Protein AF-A0A7U2FHL2-F1 (afdb_monomer_lite)

Secondary structure (DSSP, 8-state):
---EEEE--HHHHTT---HHHHHHHHHHHH-TTPPP--EEETTEEEEEESSPPPHHHHHHHHHHHHHT-

Structure (mmCIF, N/CA/C/O backbone):
data_AF-A0A7U2FHL2-F1
#
_entry.id   AF-A0A7U2FHL2-F1
#
loop_
_atom_site.group_PDB
_atom_site.id
_atom_site.type_symbol
_atom_site.label_atom_id
_atom_site.label_alt_id
_atom_site.label_comp_id
_atom_site.label_asym_id
_atom_site.label_entity_id
_atom_site.label_seq_id
_atom_site.pdbx_PDB_ins_code
_atom_site.Cartn_x
_atom_site.Cartn_y
_atom_site.Cartn_z
_atom_site.oc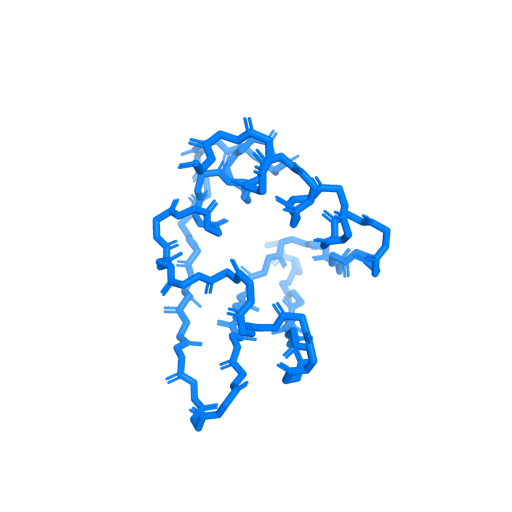cupancy
_atom_site.B_iso_or_equiv
_atom_site.auth_seq_id
_atom_site.auth_comp_id
_atom_site.auth_asym_id
_atom_site.auth_atom_id
_atom_site.pdbx_PDB_model_num
ATOM 1 N N . MET A 1 1 ? 10.605 3.764 -17.717 1.00 60.53 1 MET A N 1
ATOM 2 C CA . MET A 1 1 ? 11.255 3.825 -16.390 1.00 60.53 1 MET A CA 1
ATOM 3 C C . MET A 1 1 ? 11.294 2.409 -15.839 1.00 60.53 1 MET A C 1
ATOM 5 O O . MET A 1 1 ? 10.369 1.667 -16.161 1.00 60.53 1 MET A O 1
ATOM 9 N N . PRO A 1 2 ? 12.352 1.987 -15.127 1.00 63.41 2 PRO A N 1
ATOM 10 C CA . PRO A 1 2 ? 12.341 0.686 -14.467 1.00 63.41 2 PRO A CA 1
ATOM 11 C C . PRO A 1 2 ? 11.170 0.642 -13.480 1.00 63.41 2 PRO A C 1
ATOM 13 O O . PRO A 1 2 ? 10.832 1.656 -12.876 1.00 63.41 2 PRO A O 1
ATOM 16 N N . ALA A 1 3 ? 10.518 -0.510 -13.389 1.00 84.69 3 ALA A N 1
ATOM 17 C CA . ALA A 1 3 ? 9.349 -0.708 -12.554 1.00 84.69 3 ALA A CA 1
ATOM 18 C C . ALA A 1 3 ? 9.582 -1.949 -11.693 1.00 84.69 3 ALA A C 1
ATOM 20 O O . ALA A 1 3 ? 10.005 -2.991 -12.201 1.00 84.69 3 ALA A O 1
ATOM 21 N N . VAL A 1 4 ? 9.351 -1.821 -10.390 1.00 94.44 4 VAL A N 1
ATOM 22 C CA . VAL A 1 4 ? 9.617 -2.855 -9.392 1.00 94.44 4 VAL A CA 1
ATOM 23 C C . VAL A 1 4 ? 8.292 -3.412 -8.897 1.00 94.44 4 VAL A C 1
ATOM 25 O O . VAL A 1 4 ? 7.359 -2.669 -8.583 1.00 94.44 4 VAL A O 1
ATOM 28 N N . ARG A 1 5 ? 8.206 -4.742 -8.836 1.00 95.62 5 ARG A N 1
ATOM 29 C CA . ARG A 1 5 ? 7.060 -5.424 -8.242 1.00 95.62 5 ARG A CA 1
ATOM 30 C C . ARG A 1 5 ? 7.216 -5.436 -6.726 1.00 95.62 5 ARG A C 1
ATOM 32 O O . ARG A 1 5 ? 8.165 -6.014 -6.209 1.00 95.62 5 ARG A O 1
ATOM 39 N N . ASN A 1 6 ? 6.246 -4.848 -6.047 1.00 96.62 6 ASN A N 1
ATOM 40 C CA . ASN A 1 6 ? 6.125 -4.836 -4.602 1.00 96.62 6 ASN A CA 1
ATOM 41 C C . ASN A 1 6 ? 5.078 -5.858 -4.159 1.00 96.62 6 ASN A C 1
ATOM 43 O O . ASN A 1 6 ? 4.081 -6.098 -4.851 1.00 96.62 6 ASN A O 1
ATOM 47 N N . VAL A 1 7 ? 5.324 -6.465 -3.004 1.00 96.56 7 VAL A N 1
ATOM 48 C CA . VAL A 1 7 ? 4.415 -7.401 -2.347 1.00 96.56 7 VAL A CA 1
ATOM 49 C C . VAL A 1 7 ? 4.386 -7.032 -0.874 1.00 96.56 7 VAL A C 1
ATOM 51 O O . VAL A 1 7 ? 5.434 -6.995 -0.237 1.00 96.56 7 VAL A O 1
ATOM 54 N N . ILE A 1 8 ? 3.199 -6.753 -0.349 1.00 96.00 8 ILE A N 1
ATOM 55 C CA . ILE A 1 8 ? 2.995 -6.510 1.078 1.00 96.00 8 ILE A CA 1
ATOM 56 C C . ILE A 1 8 ? 2.766 -7.859 1.755 1.00 96.00 8 ILE A C 1
ATOM 58 O O . ILE A 1 8 ? 1.997 -8.689 1.262 1.00 96.00 8 ILE A O 1
ATOM 62 N N . GLU A 1 9 ? 3.439 -8.096 2.879 1.00 92.56 9 GLU A N 1
ATOM 63 C CA . GLU A 1 9 ? 3.290 -9.351 3.611 1.00 92.56 9 GLU A CA 1
ATOM 64 C C . GLU A 1 9 ? 1.877 -9.484 4.214 1.00 92.56 9 GLU A C 1
ATOM 66 O O . GLU A 1 9 ? 1.245 -8.479 4.560 1.00 92.56 9 GLU A O 1
ATOM 71 N N . PRO A 1 10 ? 1.357 -10.712 4.395 1.00 93.25 10 PRO A N 1
ATOM 72 C CA . PRO A 1 10 ? -0.000 -10.926 4.904 1.00 93.25 10 PRO A CA 1
ATOM 73 C C . PRO A 1 10 ? -0.269 -10.264 6.261 1.00 93.25 10 PRO A C 1
ATOM 75 O O . PRO A 1 10 ? -1.353 -9.738 6.512 1.00 93.25 10 PRO A O 1
ATOM 78 N N . ALA A 1 11 ? 0.748 -10.231 7.130 1.00 92.25 11 ALA A N 1
ATOM 79 C CA . ALA A 1 11 ? 0.660 -9.612 8.451 1.00 92.25 11 ALA A CA 1
ATOM 80 C C . ALA A 1 11 ? 0.373 -8.102 8.396 1.00 92.25 11 ALA A C 1
ATOM 82 O O . ALA A 1 11 ? -0.236 -7.575 9.322 1.00 92.25 11 ALA A O 1
ATOM 83 N N . GLN A 1 12 ? 0.788 -7.428 7.323 1.00 92.62 12 GLN A N 1
ATOM 84 C CA . GLN A 1 12 ? 0.541 -6.007 7.072 1.00 92.62 12 GLN A CA 1
ATOM 85 C C . GLN A 1 12 ? -0.730 -5.805 6.236 1.00 92.62 12 GLN A C 1
ATOM 87 O O . GLN A 1 12 ? -1.529 -4.920 6.521 1.00 92.62 12 GLN A O 1
ATOM 92 N N . THR A 1 13 ? -0.964 -6.680 5.251 1.00 92.62 13 THR A N 1
ATOM 93 C CA . THR A 1 13 ? -2.116 -6.612 4.333 1.00 92.62 13 THR A CA 1
ATOM 94 C C . THR A 1 13 ? -3.456 -6.551 5.071 1.00 92.62 13 THR A C 1
ATOM 96 O O . THR A 1 13 ? -4.340 -5.811 4.659 1.00 92.62 13 THR A O 1
ATOM 99 N N . ARG A 1 14 ? -3.595 -7.250 6.205 1.00 92.25 14 ARG A N 1
ATOM 100 C CA . ARG A 1 14 ? -4.820 -7.233 7.030 1.00 92.25 14 ARG A CA 1
ATOM 101 C C . ARG A 1 14 ? -5.234 -5.851 7.558 1.00 92.25 14 ARG A C 1
ATOM 103 O O . ARG A 1 14 ? -6.396 -5.687 7.911 1.00 92.25 14 ARG A O 1
ATOM 110 N N . TYR A 1 15 ? -4.302 -4.903 7.642 1.00 93.75 15 TYR A N 1
ATOM 111 C CA . TYR A 1 15 ? -4.563 -3.535 8.101 1.00 93.75 15 TYR A CA 1
ATOM 112 C C . TYR A 1 15 ? -4.903 -2.588 6.943 1.00 93.75 15 TYR A C 1
ATOM 114 O O . TYR A 1 15 ? -5.562 -1.575 7.141 1.00 93.75 15 TYR A O 1
ATOM 122 N N . ILE A 1 16 ? -4.498 -2.936 5.720 1.00 93.56 16 ILE A N 1
ATOM 123 C CA . ILE A 1 16 ? -4.758 -2.154 4.510 1.00 93.56 16 ILE A CA 1
ATOM 124 C C . ILE A 1 16 ? -5.944 -2.807 3.803 1.00 93.56 16 ILE A C 1
ATOM 126 O O . ILE A 1 16 ? -5.780 -3.646 2.921 1.00 93.56 16 ILE A O 1
ATOM 130 N N . VAL A 1 17 ? -7.162 -2.491 4.239 1.00 90.19 17 VAL A N 1
ATOM 131 C CA . VAL A 1 17 ? -8.364 -3.196 3.763 1.00 90.19 17 VAL A CA 1
ATOM 132 C C . VAL A 1 17 ? -8.750 -2.768 2.347 1.00 90.19 17 VAL A C 1
ATOM 134 O O . VAL A 1 17 ? -9.179 -3.604 1.547 1.00 90.19 17 VAL A O 1
ATOM 137 N N . GLN A 1 18 ? -8.610 -1.482 2.016 1.00 92.31 18 GLN A N 1
ATOM 138 C CA . GLN A 1 18 ? -9.054 -0.945 0.732 1.00 92.31 18 GLN A CA 1
ATOM 139 C C . GLN A 1 18 ? -7.872 -0.682 -0.200 1.00 92.31 18 GLN A C 1
ATOM 141 O O . GLN A 1 18 ? -6.858 -0.104 0.186 1.00 92.31 18 GLN A O 1
ATOM 146 N N . SER A 1 19 ? -8.029 -1.027 -1.481 1.00 93.62 19 SER A N 1
ATOM 147 C CA . SER A 1 19 ? -7.035 -0.681 -2.505 1.00 93.62 19 SER A CA 1
ATOM 148 C C . SER A 1 19 ? -6.865 0.831 -2.664 1.00 93.62 19 SER A C 1
ATOM 150 O O . SER A 1 19 ? -5.786 1.273 -3.042 1.00 93.62 19 SER A O 1
ATOM 152 N N . GLY A 1 20 ? -7.907 1.620 -2.371 1.00 94.81 20 GLY A N 1
ATOM 153 C CA . GLY A 1 20 ? -7.874 3.083 -2.448 1.00 94.81 20 GLY A CA 1
ATOM 154 C C . GLY A 1 20 ? -6.939 3.729 -1.422 1.00 94.81 20 GLY A C 1
ATOM 155 O O . GLY A 1 20 ? -6.304 4.737 -1.736 1.00 94.81 20 GLY A O 1
ATOM 156 N N . ASP A 1 21 ? -6.787 3.123 -0.242 1.00 94.62 21 ASP A N 1
ATOM 157 C CA . ASP A 1 21 ? -5.830 3.571 0.776 1.00 94.62 21 ASP A CA 1
ATOM 158 C C . ASP A 1 21 ? -4.401 3.408 0.256 1.00 94.62 21 ASP A C 1
ATOM 160 O O . ASP A 1 21 ? -3.596 4.343 0.269 1.00 94.62 21 ASP A O 1
ATOM 164 N N . LEU A 1 22 ? -4.122 2.230 -0.310 1.00 95.12 22 LEU A N 1
ATOM 165 C CA . LEU A 1 22 ? -2.831 1.920 -0.907 1.00 95.12 22 LEU A CA 1
ATOM 166 C C . LEU A 1 22 ? -2.549 2.798 -2.134 1.00 95.12 22 LEU A C 1
ATOM 168 O O . LEU A 1 22 ? -1.444 3.308 -2.287 1.00 95.12 22 LEU A O 1
ATOM 172 N N . GLU A 1 23 ? -3.545 3.030 -2.988 1.00 96.38 23 GLU A N 1
ATOM 173 C CA . GLU A 1 23 ? -3.419 3.910 -4.150 1.00 96.38 23 GLU A CA 1
ATOM 174 C C . GLU A 1 23 ? -3.119 5.356 -3.740 1.00 96.38 23 GLU A C 1
ATOM 176 O O . GLU A 1 23 ? -2.233 5.996 -4.308 1.00 96.38 23 GLU A O 1
ATOM 181 N N . THR A 1 24 ? -3.821 5.865 -2.726 1.00 96.00 24 THR A N 1
ATOM 182 C CA . THR A 1 24 ? -3.609 7.215 -2.195 1.00 96.00 24 THR A CA 1
ATOM 183 C C . THR A 1 24 ? -2.204 7.358 -1.622 1.00 96.00 24 THR A C 1
ATOM 185 O O . THR A 1 24 ? -1.508 8.324 -1.939 1.00 96.00 24 THR A O 1
ATOM 188 N N . PHE A 1 25 ? -1.754 6.381 -0.836 1.00 96.25 25 PHE A N 1
ATOM 189 C CA . PHE A 1 25 ? -0.389 6.325 -0.322 1.00 96.25 25 PHE A CA 1
ATOM 190 C C . PHE A 1 25 ? 0.656 6.330 -1.451 1.00 96.25 25 PHE A C 1
ATOM 192 O O . PHE A 1 25 ? 1.568 7.160 -1.451 1.00 96.25 25 PHE A O 1
ATOM 199 N N . LEU A 1 26 ? 0.497 5.474 -2.465 1.00 96.62 26 LEU A N 1
ATOM 200 C CA . LEU A 1 26 ? 1.434 5.390 -3.590 1.00 96.62 26 LEU A CA 1
ATOM 201 C C . LEU A 1 26 ? 1.470 6.687 -4.409 1.00 96.62 26 LEU A C 1
ATOM 203 O O . LEU A 1 26 ? 2.546 7.134 -4.811 1.00 96.62 26 LEU A O 1
ATOM 207 N N . LYS A 1 27 ? 0.319 7.342 -4.596 1.00 96.19 27 LYS A N 1
ATOM 208 C CA . LYS A 1 27 ? 0.221 8.657 -5.246 1.00 96.19 27 LYS A CA 1
ATOM 209 C C . LYS A 1 27 ? 0.872 9.769 -4.426 1.00 96.19 27 LYS A C 1
ATOM 211 O O . LYS A 1 27 ? 1.536 10.621 -5.013 1.00 96.19 27 LYS A O 1
ATOM 216 N N . LYS A 1 28 ? 0.740 9.759 -3.094 1.00 96.06 28 LYS A N 1
ATOM 217 C CA . LYS A 1 28 ? 1.463 10.685 -2.203 1.00 96.06 28 LYS A CA 1
ATOM 218 C C . LYS A 1 28 ? 2.980 10.474 -2.301 1.00 96.06 28 LYS A C 1
ATOM 220 O O . LYS A 1 28 ? 3.715 11.453 -2.381 1.00 96.06 28 LYS A O 1
ATOM 225 N N . LYS A 1 29 ? 3.440 9.217 -2.326 1.00 95.31 29 LYS A N 1
ATOM 226 C CA . LYS A 1 29 ? 4.867 8.862 -2.318 1.00 95.31 29 LYS A CA 1
ATOM 227 C C . LYS A 1 29 ? 5.568 9.102 -3.658 1.00 95.31 29 LYS A C 1
ATOM 229 O O . LYS A 1 29 ? 6.634 9.707 -3.692 1.00 95.31 29 LYS A O 1
ATOM 234 N N . PHE A 1 30 ? 4.991 8.616 -4.754 1.00 95.00 30 PHE A N 1
ATOM 235 C CA . PHE A 1 30 ? 5.639 8.636 -6.071 1.00 95.00 30 PHE A CA 1
ATOM 236 C C . PHE A 1 30 ? 5.050 9.683 -7.021 1.00 95.00 30 PHE A C 1
ATOM 238 O O . PHE A 1 30 ? 5.709 10.069 -7.982 1.00 95.00 30 PHE A O 1
ATOM 245 N N . GLY A 1 31 ? 3.840 10.177 -6.755 1.00 94.94 31 GLY A N 1
ATOM 246 C CA . GLY A 1 31 ? 3.179 11.222 -7.532 1.00 94.94 31 GLY A CA 1
ATOM 247 C C . GLY A 1 31 ? 1.866 10.772 -8.176 1.00 94.94 31 GLY A C 1
ATOM 248 O O . GLY A 1 31 ? 1.685 9.623 -8.572 1.00 94.94 31 GLY A O 1
ATOM 249 N N . TYR A 1 32 ? 0.950 11.725 -8.342 1.00 94.31 32 TYR A N 1
ATOM 250 C CA . TYR A 1 32 ? -0.400 11.499 -8.876 1.00 94.31 32 TYR A CA 1
ATOM 251 C C . TYR A 1 32 ? -0.450 11.218 -10.385 1.00 94.31 32 TYR A C 1
ATOM 253 O O . TYR A 1 32 ? -1.500 10.847 -10.899 1.00 94.31 32 TYR A O 1
ATOM 261 N N . SER A 1 33 ? 0.663 11.403 -11.100 1.00 92.88 33 SER A N 1
ATOM 262 C CA . SER A 1 33 ? 0.782 11.079 -12.526 1.00 92.88 33 SER A CA 1
ATOM 263 C C . SER A 1 33 ? 1.015 9.591 -12.793 1.00 92.88 33 SER A C 1
ATOM 265 O O . SER A 1 33 ? 1.002 9.183 -13.952 1.00 92.88 33 SER A O 1
ATOM 267 N N . TYR A 1 34 ? 1.291 8.802 -11.752 1.00 90.75 34 TYR A N 1
ATOM 268 C CA . TYR A 1 34 ? 1.491 7.364 -11.873 1.00 90.75 34 TYR A CA 1
ATOM 269 C C . TYR A 1 34 ? 0.159 6.621 -11.791 1.00 90.75 34 TYR A C 1
ATOM 271 O O . TYR A 1 34 ? -0.700 6.944 -10.969 1.00 90.75 34 TYR A O 1
ATOM 279 N N . ASP A 1 35 ? 0.031 5.605 -12.640 1.00 91.12 35 ASP A N 1
ATOM 280 C CA . ASP A 1 35 ? -1.048 4.627 -12.591 1.00 91.12 35 ASP A CA 1
ATOM 281 C C . ASP A 1 35 ? -0.498 3.328 -11.987 1.00 91.12 35 ASP A C 1
ATOM 283 O O . ASP A 1 35 ? 0.470 2.758 -12.504 1.00 91.12 35 ASP A O 1
ATOM 287 N N . PHE A 1 36 ? -1.057 2.908 -10.851 1.00 94.00 36 PHE A N 1
ATOM 288 C CA . PHE A 1 36 ? -0.567 1.761 -10.088 1.00 94.00 36 PHE A CA 1
ATOM 289 C C . PHE A 1 36 ? -1.465 0.549 -10.331 1.00 94.00 36 PHE A C 1
ATOM 291 O O . PHE A 1 36 ? -2.638 0.544 -9.970 1.00 94.00 36 PHE A O 1
ATOM 298 N N . ASP A 1 37 ? -0.889 -0.524 -10.875 1.00 94.38 37 ASP A N 1
ATOM 299 C CA . ASP A 1 37 ? -1.571 -1.815 -11.028 1.00 94.38 37 ASP A CA 1
ATOM 300 C C . ASP A 1 37 ? -1.632 -2.549 -9.679 1.00 94.38 37 ASP A C 1
ATOM 302 O O . ASP A 1 37 ? -0.798 -3.409 -9.389 1.00 94.38 37 ASP A O 1
ATOM 306 N N . ILE A 1 38 ? -2.581 -2.159 -8.826 1.00 96.44 38 ILE A N 1
ATOM 307 C CA . ILE A 1 38 ? -2.791 -2.737 -7.493 1.00 96.44 38 ILE A CA 1
ATOM 308 C C . ILE A 1 38 ? -3.703 -3.963 -7.591 1.00 96.44 38 ILE A C 1
ATOM 310 O O . ILE A 1 38 ? -4.832 -3.891 -8.074 1.00 96.44 38 ILE A O 1
ATOM 314 N N . LYS A 1 39 ? -3.233 -5.101 -7.076 1.00 96.44 39 LYS A N 1
ATOM 315 C CA . LYS A 1 39 ? -3.961 -6.375 -7.061 1.00 96.44 39 LYS A CA 1
ATOM 316 C C . LYS A 1 39 ? -3.913 -7.016 -5.687 1.00 96.44 39 LYS A C 1
ATOM 318 O O . LYS A 1 39 ? -2.833 -7.162 -5.116 1.00 96.44 39 LYS A O 1
ATOM 323 N N . HIS A 1 40 ? -5.064 -7.484 -5.215 1.00 95.94 40 HIS A N 1
ATOM 324 C CA . HIS A 1 40 ? -5.146 -8.382 -4.068 1.00 95.94 40 HIS A CA 1
ATOM 325 C C . HIS A 1 40 ? -5.076 -9.828 -4.567 1.00 95.94 40 HIS A C 1
ATOM 327 O O . HIS A 1 40 ? -5.978 -10.289 -5.268 1.00 95.94 40 HIS A O 1
ATOM 333 N N . ILE A 1 41 ? -3.993 -10.538 -4.254 1.00 94.19 41 ILE A N 1
ATOM 334 C CA . ILE A 1 41 ? -3.793 -11.931 -4.664 1.00 94.19 41 ILE A CA 1
ATOM 335 C C . ILE A 1 41 ? -3.651 -12.771 -3.399 1.00 94.19 41 ILE A C 1
ATOM 337 O O . ILE A 1 41 ? -2.682 -12.615 -2.660 1.00 94.19 41 ILE A O 1
ATOM 341 N N . ALA A 1 42 ? -4.610 -13.674 -3.179 1.00 91.38 42 ALA A N 1
ATOM 342 C CA . ALA A 1 42 ? -4.757 -14.435 -1.938 1.00 91.38 42 ALA A CA 1
ATOM 343 C C . ALA A 1 42 ? -4.888 -13.514 -0.712 1.00 91.38 42 ALA A C 1
ATOM 345 O O . ALA A 1 42 ? -5.939 -12.907 -0.540 1.00 91.38 42 ALA A O 1
ATOM 346 N N . ASP A 1 43 ? -3.847 -13.415 0.111 1.00 93.12 43 ASP A N 1
ATOM 347 C CA . ASP A 1 43 ? -3.770 -12.649 1.358 1.00 93.12 43 ASP A CA 1
ATOM 348 C C . ASP A 1 43 ? -2.743 -11.503 1.290 1.00 93.12 43 ASP A C 1
ATOM 350 O O . ASP A 1 43 ? -2.273 -11.021 2.320 1.00 93.12 43 ASP A O 1
ATOM 354 N N . ARG A 1 44 ? -2.359 -11.090 0.074 1.00 95.62 44 ARG A N 1
ATOM 355 C CA . ARG A 1 44 ? -1.316 -10.087 -0.169 1.00 95.62 44 ARG A CA 1
ATOM 356 C C . ARG A 1 44 ? -1.787 -9.004 -1.128 1.00 95.62 44 ARG A C 1
ATOM 358 O O . ARG A 1 44 ? -2.356 -9.298 -2.185 1.00 95.62 44 ARG A O 1
ATOM 365 N N . TRP A 1 45 ? -1.414 -7.762 -0.833 1.00 97.06 45 TRP A N 1
ATOM 366 C CA . TRP A 1 45 ? -1.380 -6.706 -1.843 1.00 97.06 45 TRP A CA 1
ATOM 367 C C . TRP A 1 45 ? -0.124 -6.817 -2.698 1.00 97.06 45 TRP A C 1
ATOM 369 O O . TRP A 1 45 ? 0.989 -6.984 -2.200 1.00 97.06 45 TRP A O 1
ATOM 379 N N . THR A 1 46 ? -0.303 -6.690 -4.007 1.00 96.75 46 THR A N 1
ATOM 380 C CA . THR A 1 46 ? 0.782 -6.636 -4.984 1.00 96.75 46 THR A CA 1
ATOM 381 C C . THR A 1 46 ? 0.587 -5.435 -5.889 1.00 96.75 46 THR A C 1
ATOM 383 O O . THR A 1 46 ? -0.542 -5.142 -6.276 1.00 96.75 46 THR A O 1
ATOM 386 N N . PHE A 1 47 ? 1.667 -4.736 -6.219 1.00 95.94 47 PHE A N 1
ATOM 387 C CA . PHE A 1 47 ? 1.610 -3.580 -7.109 1.00 95.94 47 PHE A CA 1
ATOM 388 C C . PHE A 1 47 ? 2.950 -3.328 -7.790 1.00 95.94 47 PHE A C 1
ATOM 390 O O . PHE A 1 47 ? 3.988 -3.850 -7.377 1.00 95.94 47 PHE A O 1
ATOM 397 N N . VAL A 1 48 ? 2.929 -2.532 -8.853 1.00 95.38 48 VAL A N 1
ATOM 398 C CA . VAL A 1 48 ? 4.128 -2.103 -9.577 1.00 95.38 48 VAL A CA 1
ATOM 399 C C . VAL A 1 48 ? 4.355 -0.620 -9.317 1.00 95.38 48 VAL A C 1
ATOM 401 O O . VAL A 1 48 ? 3.437 0.172 -9.490 1.00 95.38 48 VAL A O 1
ATOM 404 N N . ALA A 1 49 ? 5.567 -0.247 -8.907 1.00 94.94 49 ALA A N 1
ATOM 405 C CA . ALA A 1 49 ? 5.941 1.138 -8.624 1.00 94.94 49 ALA A CA 1
ATOM 406 C C . ALA A 1 49 ? 7.340 1.462 -9.186 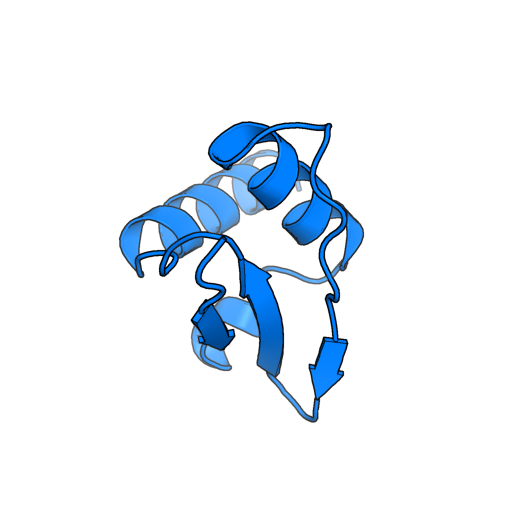1.00 94.94 49 ALA A C 1
ATOM 408 O O . ALA A 1 49 ? 8.078 0.536 -9.538 1.00 94.94 49 ALA A O 1
ATOM 409 N N . PRO A 1 50 ? 7.727 2.748 -9.290 1.00 94.31 50 PRO A N 1
ATOM 410 C CA . PRO A 1 50 ? 9.061 3.136 -9.762 1.00 94.31 50 PRO A CA 1
ATOM 411 C C . PRO A 1 50 ? 10.200 2.572 -8.905 1.00 94.31 50 PRO A C 1
ATOM 413 O O . PRO A 1 50 ? 11.267 2.253 -9.424 1.00 94.31 50 PRO A O 1
ATOM 416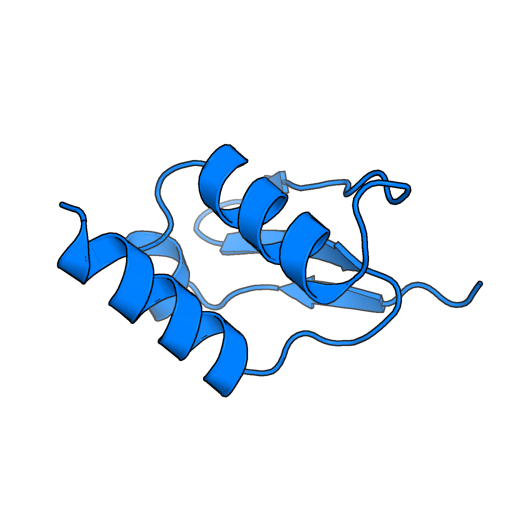 N N . GLU A 1 51 ? 9.958 2.414 -7.602 1.00 94.44 51 GLU A N 1
ATOM 417 C CA . GLU A 1 51 ? 10.926 1.919 -6.624 1.00 94.44 51 GLU A CA 1
ATOM 418 C C . GLU A 1 51 ? 10.265 0.926 -5.655 1.00 94.44 51 GLU A C 1
ATOM 420 O O . GLU A 1 51 ? 9.042 0.744 -5.641 1.00 94.44 51 GLU A O 1
ATOM 425 N N . MET A 1 52 ? 11.088 0.251 -4.851 1.00 95.19 52 MET A N 1
ATOM 426 C CA . MET A 1 52 ? 10.600 -0.639 -3.802 1.00 95.19 52 MET A CA 1
ATOM 427 C C . MET A 1 52 ? 10.053 0.185 -2.632 1.00 95.19 52 MET A C 1
ATOM 429 O O . MET A 1 52 ? 10.698 1.123 -2.170 1.00 95.19 52 MET A O 1
ATOM 433 N N . VAL A 1 53 ? 8.865 -0.170 -2.153 1.00 94.69 53 VAL A N 1
ATOM 434 C CA . VAL A 1 53 ? 8.286 0.387 -0.930 1.00 94.69 53 VAL A CA 1
ATOM 435 C C . VAL A 1 53 ? 8.887 -0.366 0.250 1.00 94.69 53 VAL A C 1
ATOM 437 O O . VAL A 1 53 ? 8.904 -1.598 0.261 1.00 94.69 53 VAL A O 1
ATOM 440 N N . SER A 1 54 ? 9.443 0.367 1.211 1.00 95.06 54 SER A N 1
ATOM 441 C CA . SER A 1 54 ? 10.097 -0.227 2.373 1.00 95.06 54 SER A CA 1
ATOM 442 C C . SER A 1 54 ? 9.070 -0.722 3.392 1.00 95.06 54 SER A C 1
ATOM 444 O O . SER A 1 54 ? 7.909 -0.313 3.381 1.00 95.06 54 SER A O 1
ATOM 446 N N . ALA A 1 55 ? 9.501 -1.596 4.301 1.00 93.19 55 ALA A N 1
ATOM 447 C CA . ALA A 1 55 ? 8.646 -2.046 5.396 1.00 93.19 55 ALA A CA 1
ATOM 448 C C . ALA A 1 55 ? 8.238 -0.892 6.330 1.00 93.19 55 ALA A C 1
ATOM 450 O O . ALA A 1 55 ? 7.126 -0.925 6.850 1.00 93.19 55 ALA A O 1
ATOM 451 N N . GLU A 1 56 ? 9.107 0.111 6.504 1.00 95.44 56 GLU A N 1
ATOM 452 C CA . GLU A 1 56 ? 8.825 1.323 7.287 1.00 95.44 56 GLU A CA 1
ATOM 453 C C . GLU A 1 56 ? 7.692 2.129 6.651 1.00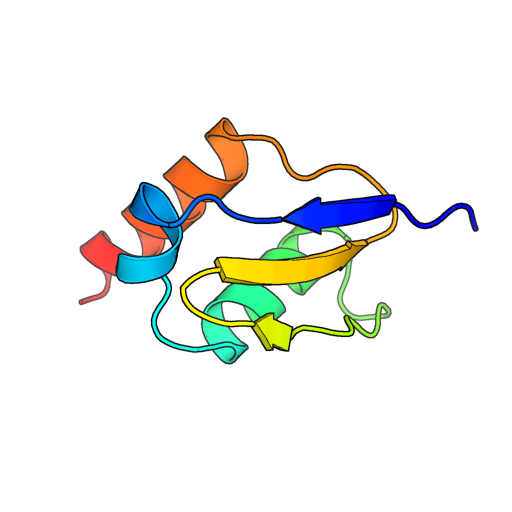 95.44 56 GLU A C 1
ATOM 455 O O . GLU A 1 56 ? 6.733 2.457 7.332 1.00 95.44 56 GLU A O 1
ATOM 460 N N . ASP A 1 57 ? 7.708 2.324 5.329 1.00 96.38 57 ASP A N 1
ATOM 461 C CA . ASP A 1 57 ? 6.620 3.056 4.669 1.00 96.38 57 ASP A CA 1
ATOM 462 C C . ASP A 1 57 ? 5.255 2.361 4.812 1.00 96.38 57 ASP A C 1
ATOM 464 O O . ASP A 1 57 ? 4.216 3.011 4.914 1.00 96.38 57 ASP A O 1
ATOM 468 N N . ILE A 1 58 ? 5.246 1.023 4.766 1.00 96.38 58 ILE A N 1
ATOM 469 C CA . ILE A 1 58 ? 4.022 0.244 4.978 1.00 96.38 58 ILE A CA 1
ATOM 470 C C . ILE A 1 58 ? 3.563 0.362 6.431 1.00 96.38 58 ILE A C 1
ATOM 472 O O . ILE A 1 58 ? 2.362 0.424 6.677 1.00 96.38 58 ILE A O 1
ATOM 476 N N . GLN A 1 59 ? 4.496 0.395 7.381 1.00 95.81 59 GLN A N 1
ATOM 477 C CA . GLN A 1 59 ? 4.180 0.587 8.790 1.00 95.81 59 GLN A CA 1
ATOM 478 C C . GLN A 1 59 ? 3.575 1.976 9.037 1.00 95.81 59 GLN A C 1
ATOM 480 O O . GLN A 1 59 ? 2.521 2.061 9.661 1.00 95.81 59 GLN A O 1
ATOM 485 N N . ASP A 1 60 ? 4.159 3.028 8.461 1.00 96.44 60 ASP A N 1
ATOM 486 C CA . ASP A 1 60 ? 3.637 4.396 8.545 1.00 96.44 60 ASP A CA 1
ATOM 487 C C . ASP A 1 60 ? 2.214 4.499 7.968 1.00 96.44 60 ASP A C 1
ATOM 489 O O . ASP A 1 60 ? 1.341 5.141 8.553 1.00 96.44 60 ASP A O 1
ATOM 493 N N . LEU A 1 61 ? 1.947 3.824 6.841 1.00 96.25 61 LEU A N 1
ATOM 494 C CA . LEU A 1 61 ? 0.600 3.745 6.266 1.00 96.25 61 LEU A CA 1
ATOM 495 C C . LEU A 1 61 ? -0.387 3.069 7.224 1.00 96.25 61 LEU A C 1
ATOM 497 O O . LEU A 1 61 ? -1.510 3.541 7.383 1.00 96.25 61 LEU A O 1
ATOM 501 N N . ILE A 1 62 ? 0.007 1.959 7.847 1.00 96.06 62 ILE A N 1
ATOM 502 C CA . ILE A 1 62 ? -0.854 1.244 8.795 1.00 96.06 62 ILE A CA 1
ATOM 503 C C . ILE A 1 62 ? -1.193 2.143 9.986 1.00 96.06 62 ILE A C 1
ATOM 505 O O . ILE A 1 62 ? -2.361 2.235 10.356 1.00 96.06 62 ILE A O 1
ATOM 509 N N . GLU A 1 63 ? -0.208 2.856 10.529 1.00 96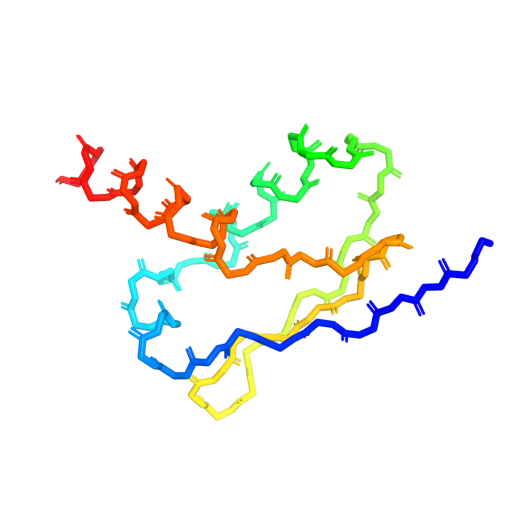.31 63 GLU A N 1
ATOM 510 C CA . GLU A 1 63 ? -0.412 3.795 11.636 1.00 96.31 63 GLU A CA 1
ATOM 511 C C . GLU A 1 63 ? -1.331 4.965 11.242 1.00 96.31 63 GLU A C 1
ATOM 513 O O . GLU A 1 63 ? -2.208 5.342 12.022 1.00 96.31 63 GLU A O 1
ATOM 518 N N . GLU A 1 64 ? -1.204 5.502 10.019 1.00 95.25 64 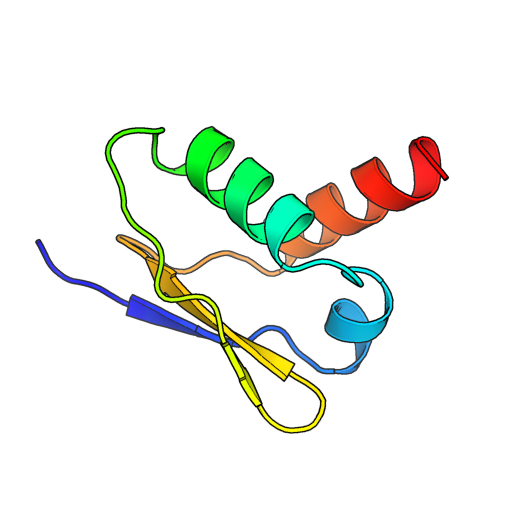GLU A N 1
ATOM 519 C CA . GLU A 1 64 ? -2.125 6.521 9.487 1.00 95.25 64 GLU A CA 1
ATOM 520 C C . GLU A 1 64 ? -3.562 5.981 9.390 1.00 95.25 64 GLU A C 1
ATOM 522 O O . GLU A 1 64 ? -4.509 6.686 9.742 1.00 95.25 64 GLU A O 1
ATOM 527 N N . LEU A 1 65 ? -3.751 4.741 8.934 1.00 94.62 65 LEU A N 1
ATOM 528 C CA . LEU A 1 65 ? -5.080 4.136 8.805 1.00 94.62 65 LEU A CA 1
ATOM 529 C C . LEU A 1 65 ? -5.717 3.842 10.166 1.00 94.62 65 LEU A C 1
ATOM 531 O O . LEU A 1 65 ? -6.893 4.139 10.356 1.00 94.62 65 LEU A O 1
ATOM 535 N N . GLU A 1 66 ? -4.951 3.315 11.121 1.00 93.75 66 GLU A N 1
ATOM 536 C CA . GLU A 1 66 ? -5.440 3.043 12.477 1.00 93.75 66 GLU A CA 1
ATOM 537 C C . GLU A 1 66 ? -5.785 4.330 13.240 1.00 93.75 66 GLU A C 1
ATOM 539 O O . GLU A 1 66 ? -6.758 4.351 13.988 1.00 93.75 66 GLU A O 1
ATOM 544 N N . ALA A 1 67 ? -5.043 5.422 13.028 1.00 93.25 67 ALA A N 1
ATOM 545 C CA . ALA A 1 67 ? -5.345 6.718 13.641 1.00 93.25 67 ALA A CA 1
ATOM 546 C C . ALA A 1 67 ? -6.634 7.371 13.101 1.00 93.25 67 ALA A C 1
ATOM 548 O O . ALA A 1 67 ? -7.199 8.245 13.763 1.00 93.25 67 ALA A O 1
ATOM 549 N N . ASN A 1 68 ? -7.081 6.969 11.907 1.00 85.31 68 ASN A N 1
ATOM 550 C CA . ASN A 1 68 ? -8.258 7.508 11.221 1.00 85.31 68 ASN A CA 1
ATOM 551 C C . ASN A 1 68 ? -9.486 6.571 11.264 1.00 85.31 68 ASN A C 1
ATOM 553 O O . ASN A 1 68 ? -10.523 6.924 10.693 1.00 85.31 68 ASN A O 1
ATOM 557 N N . ALA A 1 69 ? -9.367 5.400 11.902 1.00 77.88 69 ALA A N 1
ATOM 558 C CA . ALA A 1 69 ? -10.422 4.390 12.051 1.00 77.88 69 ALA A CA 1
ATOM 559 C C . ALA A 1 69 ? -11.332 4.656 13.264 1.00 77.88 69 ALA A C 1
ATOM 561 O O . ALA A 1 69 ? -12.553 4.402 13.136 1.00 77.88 69 ALA A O 1
#

Sequence (69 aa):
MPAVRNVIEPAQTRYIVQSGDLETFLKKKFGYSYDFDIKHIADRWTFVAPEMVSAEDIQDLIEELEANA

pLDDT: mean 93.2, std 6.18, range [60.53, 97.06]

Organism: Phaeosphaeria nodorum (strain SN15 / ATCC MYA-4574 / FGSC 10173) (NCBI:txid321614)

Foldseek 3Di:
DDKDKEKDDLVLLVLVPDVVLVVVLLCVVQHPVDDWPWDDDPSIIMIIHPDYDDPVSSVVSSVVSVVVD

Radius of gyration: 11.28 Å; chains: 1; bounding box: 23×26×30 Å